Protein AF-A0A974BNK0-F1 (afdb_monomer_lite)

Structure (mmCIF, N/CA/C/O backbone):
data_AF-A0A974BNK0-F1
#
_entry.id   AF-A0A974BNK0-F1
#
loop_
_atom_site.group_PDB
_atom_site.id
_atom_site.type_symbol
_atom_site.label_atom_id
_atom_site.label_alt_id
_atom_site.label_comp_id
_atom_site.label_asym_id
_atom_site.label_entity_id
_atom_site.label_seq_id
_atom_site.pdbx_PDB_ins_code
_atom_site.Cartn_x
_atom_site.Cartn_y
_atom_site.Cartn_z
_atom_site.occupancy
_atom_site.B_iso_or_equiv
_atom_site.auth_seq_id
_atom_site.auth_comp_id
_atom_site.auth_asym_id
_atom_site.auth_atom_id
_atom_site.pdbx_PDB_model_num
ATOM 1 N N . MET A 1 1 ? -58.424 33.165 1.034 1.00 58.06 1 MET A N 1
ATOM 2 C CA . MET A 1 1 ? -57.437 33.280 2.135 1.00 58.06 1 MET A CA 1
ATOM 3 C C . MET A 1 1 ? -56.619 32.004 2.414 1.00 58.06 1 MET A C 1
ATOM 5 O O . MET A 1 1 ? -55.903 31.984 3.399 1.00 58.06 1 MET A O 1
ATOM 9 N N . PHE A 1 2 ? -56.614 30.974 1.550 1.00 52.69 2 PHE A N 1
ATOM 10 C CA . PHE A 1 2 ? -55.869 29.718 1.807 1.00 52.69 2 PHE A CA 1
ATOM 11 C C . PHE A 1 2 ? -54.616 29.499 0.938 1.00 52.69 2 PHE A C 1
ATOM 13 O O . PHE A 1 2 ? -53.894 28.529 1.135 1.00 52.69 2 PHE A O 1
ATOM 20 N N . ARG A 1 3 ? -54.317 30.399 -0.011 1.00 53.34 3 ARG A N 1
ATOM 21 C CA . ARG A 1 3 ? -53.183 30.227 -0.939 1.00 53.34 3 ARG A CA 1
ATOM 22 C C . ARG A 1 3 ? -51.827 30.702 -0.400 1.00 53.34 3 ARG A C 1
ATOM 24 O O . ARG A 1 3 ? -50.811 30.202 -0.863 1.00 53.34 3 ARG A O 1
ATOM 31 N N . CYS A 1 4 ? -51.791 31.587 0.599 1.00 50.44 4 CYS A N 1
ATOM 32 C CA . CYS A 1 4 ? -50.520 32.051 1.176 1.00 50.44 4 CYS A CA 1
ATOM 33 C C . CYS A 1 4 ? -49.926 31.071 2.201 1.00 50.44 4 CYS A C 1
ATOM 35 O O . CYS A 1 4 ? -48.709 30.998 2.333 1.00 50.44 4 CYS A O 1
ATOM 37 N N . PHE A 1 5 ? -50.759 30.277 2.883 1.00 51.97 5 PHE A N 1
ATOM 38 C CA . PHE A 1 5 ? -50.279 29.325 3.893 1.00 51.97 5 PHE A CA 1
ATOM 39 C C . PHE A 1 5 ? -49.497 28.150 3.289 1.00 51.97 5 PHE A C 1
ATOM 41 O O . PHE A 1 5 ? -48.557 27.667 3.911 1.00 51.97 5 PHE A O 1
ATOM 48 N N . PHE A 1 6 ? -49.812 27.736 2.057 1.00 53.75 6 PHE A N 1
ATOM 49 C CA . PHE A 1 6 ? -49.082 26.654 1.385 1.00 53.75 6 PHE A CA 1
ATOM 50 C C . PHE A 1 6 ? -47.678 27.065 0.914 1.00 53.75 6 PHE A C 1
ATOM 52 O O . PHE A 1 6 ? -46.777 26.233 0.879 1.00 53.75 6 PHE A O 1
ATOM 59 N N . LEU A 1 7 ? -47.465 28.346 0.596 1.00 50.03 7 LEU A N 1
ATOM 60 C CA . LEU A 1 7 ? -46.163 28.856 0.144 1.00 50.03 7 LEU A CA 1
ATOM 61 C C . LEU A 1 7 ? -45.148 28.997 1.289 1.00 50.03 7 LEU A C 1
ATOM 63 O O . LEU A 1 7 ? -43.952 28.840 1.061 1.00 50.03 7 LEU A O 1
ATOM 67 N N . LEU A 1 8 ? -45.610 29.214 2.524 1.00 50.09 8 LEU A N 1
ATOM 68 C CA . LEU A 1 8 ? -44.746 29.248 3.712 1.00 50.09 8 LEU A CA 1
ATOM 69 C C . LEU A 1 8 ? -44.308 27.850 4.182 1.00 50.09 8 LEU A C 1
ATOM 71 O O . LEU A 1 8 ? -43.274 27.726 4.832 1.00 50.09 8 LEU A O 1
ATOM 75 N N . ALA A 1 9 ? -45.041 26.792 3.820 1.00 52.50 9 ALA A N 1
ATOM 76 C CA . ALA A 1 9 ? -44.697 25.416 4.185 1.00 52.50 9 ALA A CA 1
ATOM 77 C C . ALA A 1 9 ? -43.529 24.835 3.360 1.00 52.50 9 ALA A C 1
A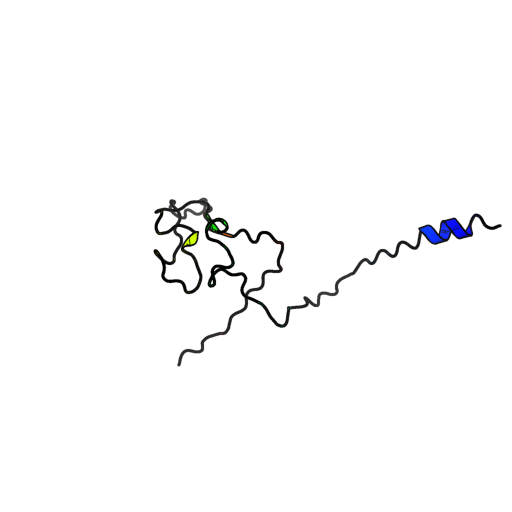TOM 79 O O . ALA A 1 9 ? -42.854 23.917 3.818 1.00 52.50 9 ALA A O 1
ATOM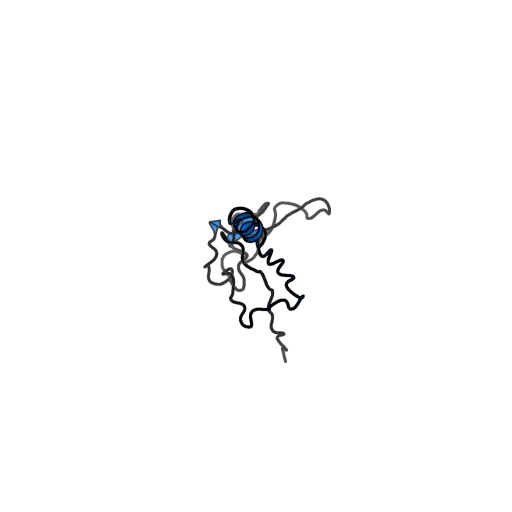 80 N N . LEU A 1 10 ? -43.253 25.380 2.169 1.00 53.97 10 LEU A N 1
ATOM 81 C CA . LEU A 1 10 ? -42.188 24.898 1.275 1.00 53.97 10 LEU A CA 1
ATOM 82 C C . LEU A 1 10 ? -40.804 25.492 1.580 1.00 53.97 10 LEU A C 1
ATOM 84 O O . LEU A 1 10 ? -39.801 24.987 1.086 1.00 53.97 10 LEU A O 1
ATOM 88 N N . LEU A 1 11 ? -40.733 26.543 2.403 1.00 48.97 11 LEU A N 1
ATOM 89 C CA . LEU A 1 11 ? -39.472 27.174 2.817 1.00 48.97 11 LEU A CA 1
ATOM 90 C C . LEU A 1 11 ? -38.931 26.621 4.143 1.00 48.97 11 LEU A C 1
ATOM 92 O O . LEU A 1 11 ? -37.820 26.962 4.537 1.00 48.97 11 LEU A O 1
ATOM 96 N N . SER A 1 12 ? -39.653 25.703 4.797 1.00 51.38 12 SER A N 1
ATOM 97 C CA . SER A 1 12 ? -39.130 24.910 5.919 1.00 51.38 12 SER A CA 1
ATOM 98 C C . SER A 1 12 ? -38.330 23.701 5.416 1.00 51.38 12 SER A C 1
ATOM 100 O O . SER A 1 12 ? -38.446 22.578 5.903 1.00 51.38 12 SER A O 1
ATOM 102 N N . GLY A 1 13 ? -37.490 23.926 4.406 1.00 52.94 13 GLY A N 1
ATOM 103 C CA . GLY A 1 13 ? -36.356 23.055 4.162 1.00 52.94 13 GLY A CA 1
ATOM 104 C C . GLY A 1 13 ? -35.417 23.250 5.338 1.00 52.94 13 GLY A C 1
ATOM 105 O O . GLY A 1 13 ? -34.647 24.206 5.364 1.00 52.94 13 GLY A O 1
ATOM 106 N N . CYS A 1 14 ? -35.531 22.387 6.346 1.00 48.41 14 CYS A N 1
ATOM 107 C CA . CYS A 1 14 ? -34.543 22.263 7.400 1.00 48.41 14 CYS A CA 1
ATOM 108 C C . CYS A 1 14 ? -33.225 21.895 6.717 1.00 48.41 14 CYS A C 1
ATOM 110 O O . CYS A 1 14 ? -32.913 20.721 6.518 1.00 48.41 14 CYS A O 1
ATOM 112 N N . ALA A 1 15 ? -32.460 22.909 6.316 1.00 55.91 15 ALA A N 1
ATOM 113 C CA . ALA A 1 15 ? -31.038 22.770 6.138 1.00 55.91 15 ALA A CA 1
ATOM 114 C C . ALA A 1 15 ? -30.518 22.403 7.524 1.00 55.91 15 ALA A C 1
ATOM 116 O O . ALA A 1 15 ? -30.172 23.259 8.337 1.00 55.91 15 ALA A O 1
ATOM 117 N N . LYS A 1 16 ? -30.508 21.101 7.812 1.00 48.47 16 LYS A N 1
ATOM 118 C CA . LYS A 1 16 ? -29.605 20.523 8.790 1.00 48.47 16 LYS A CA 1
ATOM 119 C C . LYS A 1 16 ? -28.214 20.753 8.217 1.00 48.47 16 LYS A C 1
ATOM 121 O O . LYS A 1 16 ? -27.602 19.851 7.658 1.00 48.47 16 LYS A O 1
ATOM 126 N N . CYS A 1 17 ? -27.734 21.989 8.311 1.00 43.59 17 CYS A N 1
ATOM 127 C CA . CYS A 1 17 ? -26.315 22.234 8.385 1.00 43.59 17 CYS A CA 1
ATOM 128 C C . CYS A 1 17 ? -25.914 21.582 9.703 1.00 43.59 17 CYS A C 1
ATOM 130 O O . CYS A 1 17 ? -26.007 22.182 10.773 1.00 43.59 17 CYS A O 1
ATOM 132 N N . ALA A 1 18 ? -25.628 20.283 9.639 1.00 53.69 18 ALA A N 1
ATOM 133 C CA . ALA A 1 18 ? -24.948 19.604 10.710 1.00 53.69 18 ALA A CA 1
ATOM 134 C C . ALA A 1 18 ? -23.552 20.219 10.727 1.00 53.69 18 ALA A C 1
ATOM 136 O O . ALA A 1 18 ? -22.643 19.772 10.034 1.00 53.69 18 ALA A O 1
ATOM 137 N N . VAL A 1 19 ? -23.407 21.300 11.489 1.00 47.31 19 VAL A N 1
ATOM 138 C CA . VAL A 1 19 ? -22.131 21.616 12.107 1.00 47.31 19 VAL A CA 1
ATOM 139 C C . VAL A 1 19 ? -21.860 20.400 12.974 1.00 47.31 19 VAL A C 1
ATOM 141 O O . VAL A 1 19 ? -22.467 20.272 14.031 1.00 47.31 19 VAL A O 1
ATOM 144 N N . ILE A 1 20 ? -21.069 19.448 12.477 1.00 55.00 20 ILE A N 1
ATOM 145 C CA . ILE A 1 20 ? -20.528 18.393 13.325 1.00 55.00 20 ILE A CA 1
ATOM 146 C C . ILE A 1 20 ? -19.537 19.134 14.222 1.00 55.00 20 ILE A C 1
ATOM 148 O O . ILE A 1 20 ? -18.512 19.598 13.713 1.00 55.00 20 ILE A O 1
ATOM 152 N N . PRO A 1 21 ? -19.852 19.368 15.512 1.00 47.59 21 PRO A N 1
ATOM 153 C CA . PRO A 1 21 ? -18.863 19.905 16.432 1.00 47.59 21 PRO A CA 1
ATOM 154 C C . PRO A 1 21 ? -17.687 18.931 16.399 1.00 47.59 21 PRO A C 1
ATOM 156 O O . PRO A 1 21 ? -17.913 17.733 16.258 1.00 47.59 21 PRO A O 1
ATOM 159 N N . GLY A 1 22 ? -16.455 19.434 16.472 1.00 51.06 22 GLY A N 1
ATOM 160 C CA . GLY A 1 22 ? -15.209 18.671 16.314 1.00 51.06 22 GLY A CA 1
ATOM 161 C C . GLY A 1 22 ? -14.937 17.592 17.372 1.00 51.06 22 GLY A C 1
ATOM 162 O O . GLY A 1 22 ? -13.795 17.400 17.768 1.00 51.06 22 GLY A O 1
ATOM 163 N N . GLU A 1 23 ? -15.956 16.886 17.839 1.00 51.06 23 GLU A N 1
ATOM 164 C CA . GLU A 1 23 ? -15.838 15.594 18.481 1.00 51.06 23 GLU A CA 1
ATOM 165 C C . GLU A 1 23 ? -15.750 14.562 17.357 1.00 51.06 23 GLU A C 1
ATOM 167 O O . GLU A 1 23 ? -16.741 14.036 16.849 1.00 51.06 23 GLU A O 1
ATOM 172 N N . LEU A 1 24 ? -14.524 14.347 16.884 1.00 59.38 24 LEU A N 1
ATOM 173 C CA . LEU A 1 24 ? -14.216 13.229 16.011 1.00 59.38 24 LEU A CA 1
ATOM 174 C C . LEU A 1 24 ? -14.643 11.972 16.786 1.00 59.38 24 LEU A C 1
ATOM 176 O O . LEU A 1 24 ? -13.962 11.585 17.735 1.00 59.38 24 LEU A O 1
ATOM 180 N N . TYR A 1 25 ? -15.801 11.389 16.452 1.00 60.91 25 TYR A N 1
ATOM 181 C CA . TYR A 1 25 ? -16.245 10.119 17.021 1.00 60.91 25 TYR A CA 1
ATOM 182 C C . TYR A 1 25 ? -15.238 9.062 16.580 1.00 60.91 25 TYR A C 1
ATOM 184 O O . TYR A 1 25 ? -15.350 8.458 15.514 1.00 60.91 25 TYR A O 1
ATOM 192 N N . MET A 1 26 ? -14.186 8.918 17.376 1.00 62.25 26 MET A N 1
ATOM 193 C CA . MET A 1 26 ? -13.199 7.875 17.218 1.00 62.25 26 MET A CA 1
ATOM 194 C C . MET A 1 26 ? -13.918 6.579 17.573 1.00 62.25 26 MET A C 1
ATOM 196 O O . MET A 1 26 ? -14.382 6.444 18.711 1.00 62.25 26 MET A O 1
ATOM 200 N N . PRO A 1 27 ? -14.077 5.643 16.623 1.00 62.84 27 PRO A N 1
ATOM 201 C CA . PRO A 1 27 ? -14.716 4.383 16.936 1.00 62.84 27 PRO A CA 1
ATOM 202 C C . PRO A 1 27 ? -13.931 3.738 18.078 1.00 62.84 27 PRO A C 1
ATOM 204 O O . PRO A 1 27 ? -12.724 3.524 17.974 1.00 62.84 27 PRO A O 1
ATOM 207 N N . SER A 1 28 ? -14.621 3.406 19.170 1.00 67.94 28 SER A N 1
ATOM 208 C CA . SER A 1 28 ? -14.032 2.719 20.331 1.00 67.94 28 SER A CA 1
ATOM 209 C C . SER A 1 28 ? -13.442 1.348 19.974 1.00 67.94 28 SER A C 1
ATOM 211 O O . SER A 1 28 ? -12.764 0.720 20.786 1.00 67.94 28 SER A O 1
ATOM 213 N N . ARG A 1 29 ? -13.690 0.886 18.742 1.00 68.56 29 ARG A N 1
ATOM 214 C CA . ARG A 1 29 ? -13.141 -0.321 18.143 1.00 68.56 29 ARG A CA 1
ATOM 215 C C . ARG A 1 29 ? -12.736 -0.051 16.693 1.00 68.56 29 ARG A C 1
ATOM 217 O O . ARG A 1 29 ? -13.579 -0.045 15.799 1.00 68.56 29 ARG A O 1
ATOM 224 N N . ALA A 1 30 ? -11.442 0.135 16.458 1.00 78.50 30 ALA A N 1
ATOM 225 C CA . ALA A 1 30 ? -10.876 -0.011 15.122 1.00 78.50 30 ALA A CA 1
ATOM 226 C C . ALA A 1 30 ? -10.790 -1.508 14.780 1.00 78.50 30 ALA A C 1
ATOM 228 O O . ALA A 1 30 ? -10.409 -2.318 15.625 1.00 78.50 30 ALA A O 1
ATOM 229 N N . SER A 1 31 ? -11.163 -1.872 13.554 1.00 86.75 31 SER A N 1
ATOM 230 C CA . SER A 1 31 ? -10.971 -3.226 13.018 1.00 86.75 31 SER A CA 1
ATOM 231 C C . SER A 1 31 ? -9.881 -3.190 11.954 1.00 86.75 31 SER A C 1
ATOM 233 O O . SER A 1 31 ? -9.717 -2.176 11.274 1.00 86.75 31 SER A O 1
ATOM 235 N N . ALA A 1 32 ? -9.121 -4.277 11.819 1.00 91.12 32 ALA A N 1
ATOM 236 C CA . ALA A 1 32 ? -8.108 -4.377 10.777 1.00 91.12 32 ALA A CA 1
ATOM 237 C C . ALA A 1 32 ? -8.762 -4.300 9.387 1.00 91.12 32 ALA A C 1
ATOM 239 O O . ALA A 1 32 ? -9.815 -4.892 9.166 1.00 91.12 32 ALA A O 1
ATOM 240 N N . LEU A 1 33 ? -8.127 -3.583 8.454 1.00 93.25 33 LEU A N 1
ATOM 241 C CA . LEU A 1 33 ? -8.641 -3.429 7.086 1.00 93.25 33 LEU A CA 1
ATOM 242 C C . LEU A 1 33 ? -8.378 -4.648 6.193 1.00 93.25 33 LEU A C 1
ATOM 244 O O . LEU A 1 33 ? -9.023 -4.774 5.162 1.00 93.25 33 LEU A O 1
ATOM 248 N N . GLY A 1 34 ? -7.453 -5.533 6.581 1.00 94.06 34 GLY A N 1
ATOM 249 C CA . GLY A 1 34 ? -7.283 -6.829 5.916 1.00 94.06 34 GLY A CA 1
ATOM 250 C C . GLY A 1 34 ? -5.947 -7.091 5.219 1.00 94.06 34 GLY A C 1
ATOM 251 O O . GLY A 1 34 ? -5.839 -8.026 4.427 1.00 94.06 34 GLY A O 1
ATOM 252 N N . MET A 1 35 ? -4.909 -6.288 5.489 1.00 93.31 35 MET A N 1
ATOM 253 C CA . MET A 1 35 ? -3.569 -6.535 4.931 1.00 93.31 35 MET A CA 1
ATOM 254 C C . MET A 1 35 ? -2.972 -7.865 5.413 1.00 93.31 35 MET A C 1
ATOM 256 O O . MET A 1 35 ? -2.370 -8.578 4.614 1.00 93.31 35 MET A O 1
ATOM 260 N N . HIS A 1 36 ? -3.154 -8.197 6.696 1.00 92.12 36 HIS A N 1
ATOM 261 C CA . HIS A 1 36 ? -2.611 -9.408 7.324 1.00 92.12 36 HIS A CA 1
ATOM 262 C C . HIS A 1 36 ? -3.430 -10.668 7.002 1.00 92.12 36 HIS A C 1
ATOM 264 O O . HIS A 1 36 ? -2.878 -11.674 6.572 1.00 92.12 36 HIS A O 1
ATOM 270 N N . ASP A 1 37 ? -4.753 -10.608 7.169 1.00 92.12 37 ASP A N 1
ATOM 271 C CA . ASP A 1 37 ? -5.648 -11.771 7.049 1.00 92.12 37 ASP A CA 1
ATOM 272 C C . ASP A 1 37 ? -6.087 -12.089 5.608 1.00 92.12 37 ASP A C 1
ATOM 274 O O . ASP A 1 37 ? -6.864 -13.018 5.393 1.00 92.12 37 ASP A O 1
ATOM 278 N N . ARG A 1 38 ? -5.574 -11.337 4.622 1.00 93.19 38 ARG A N 1
ATOM 279 C CA . ARG A 1 38 ? -5.887 -11.467 3.188 1.00 93.19 38 ARG A CA 1
ATOM 280 C C . ARG A 1 38 ? -7.338 -11.143 2.813 1.00 93.19 38 ARG A C 1
ATOM 282 O O . ARG A 1 38 ? -7.755 -11.474 1.705 1.00 93.19 38 ARG A O 1
ATOM 289 N N . THR A 1 39 ? -8.081 -10.436 3.669 1.00 95.00 39 THR A N 1
ATOM 290 C CA . THR A 1 39 ? -9.381 -9.853 3.287 1.00 95.00 39 THR A CA 1
ATOM 291 C C . THR A 1 39 ? -9.215 -8.858 2.133 1.00 95.00 39 THR A C 1
ATOM 293 O O . THR A 1 39 ? -10.016 -8.856 1.203 1.00 95.00 39 THR A O 1
ATOM 296 N N . ILE A 1 40 ? -8.138 -8.062 2.145 1.00 95.69 40 ILE A N 1
ATOM 297 C CA . ILE A 1 40 ? -7.684 -7.314 0.962 1.00 95.69 40 ILE A CA 1
ATOM 298 C C . ILE A 1 40 ? -6.968 -8.307 0.052 1.00 95.69 40 ILE A C 1
ATOM 300 O O . ILE A 1 40 ? -6.000 -8.936 0.493 1.00 95.69 40 ILE A O 1
ATOM 304 N N . ARG A 1 41 ? -7.415 -8.459 -1.196 1.00 96.06 41 ARG A N 1
ATOM 305 C CA . ARG A 1 41 ? -6.907 -9.485 -2.123 1.00 96.06 41 ARG A CA 1
ATOM 306 C C . ARG A 1 41 ? -5.631 -9.014 -2.817 1.00 96.06 41 ARG A C 1
ATOM 308 O O . ARG A 1 41 ? -5.337 -7.827 -2.846 1.00 96.06 41 ARG A O 1
ATOM 315 N N . ASP A 1 42 ? -4.862 -9.946 -3.375 1.00 95.25 42 ASP A N 1
ATOM 316 C CA . ASP A 1 42 ? -3.578 -9.622 -4.021 1.00 95.25 42 ASP A CA 1
ATOM 317 C C . ASP A 1 42 ? -3.751 -8.684 -5.228 1.00 95.25 42 ASP A C 1
ATOM 319 O O . ASP A 1 42 ? -2.926 -7.805 -5.443 1.00 95.25 42 ASP A O 1
ATOM 323 N N . GLU A 1 43 ? -4.846 -8.829 -5.978 1.00 96.62 43 GLU A N 1
ATOM 324 C CA . GLU A 1 43 ? -5.200 -7.949 -7.104 1.00 96.62 43 GLU A CA 1
ATOM 325 C C . GLU A 1 43 ? -5.519 -6.509 -6.684 1.00 96.62 43 GLU A C 1
ATOM 327 O O . GLU A 1 43 ? -5.373 -5.589 -7.485 1.00 96.62 43 GLU A O 1
ATOM 332 N N . ASP A 1 44 ? -5.904 -6.319 -5.421 1.00 97.69 44 ASP A N 1
ATOM 333 C CA . ASP A 1 44 ? -6.230 -5.018 -4.847 1.00 97.69 44 ASP A CA 1
ATOM 334 C C . ASP A 1 44 ? -4.970 -4.309 -4.307 1.00 97.69 44 ASP A C 1
ATOM 336 O O . ASP A 1 44 ? -5.047 -3.163 -3.871 1.00 97.69 44 ASP A O 1
ATOM 340 N N . ILE A 1 45 ? -3.802 -4.968 -4.331 1.00 96.19 45 ILE A N 1
ATOM 341 C CA . ILE A 1 45 ? -2.522 -4.403 -3.892 1.00 96.19 45 ILE A CA 1
ATOM 342 C C . ILE A 1 45 ? -1.611 -4.231 -5.106 1.00 96.19 45 ILE A C 1
ATOM 344 O O . ILE A 1 45 ? -0.989 -5.171 -5.600 1.00 96.19 45 ILE A O 1
ATOM 348 N N . THR A 1 46 ? -1.498 -2.995 -5.573 1.00 95.94 46 THR A N 1
ATOM 349 C CA . THR A 1 46 ? -0.677 -2.621 -6.725 1.00 95.94 46 THR A CA 1
ATOM 350 C C . THR A 1 46 ? 0.475 -1.720 -6.301 1.00 95.94 46 THR A C 1
ATOM 352 O O . THR A 1 46 ? 0.631 -1.369 -5.136 1.00 95.94 46 THR A O 1
ATOM 355 N N . GLY A 1 47 ? 1.322 -1.327 -7.242 1.00 93.75 47 GLY A N 1
ATOM 356 C CA . GLY A 1 47 ? 2.385 -0.367 -6.986 1.00 93.75 47 GLY A CA 1
ATOM 357 C C . GLY A 1 47 ? 2.798 0.314 -8.273 1.00 93.75 47 GLY A C 1
ATOM 358 O O . GLY A 1 47 ? 2.585 -0.222 -9.360 1.00 93.75 47 GLY A O 1
ATOM 359 N N . SER A 1 48 ? 3.386 1.497 -8.146 1.00 93.88 48 SER A N 1
ATOM 360 C CA . SER A 1 48 ? 3.900 2.277 -9.273 1.00 93.88 48 SER A CA 1
ATOM 361 C C . SER A 1 48 ? 4.928 1.499 -10.102 1.00 93.88 48 SER A C 1
ATOM 363 O O . SER A 1 48 ? 4.976 1.629 -11.323 1.00 93.88 48 SER A O 1
ATOM 365 N N . SER A 1 49 ? 5.748 0.674 -9.445 1.00 92.25 49 SER A N 1
ATOM 366 C CA . SER A 1 49 ? 6.711 -0.232 -10.071 1.00 92.25 49 SER A CA 1
ATOM 367 C C . SER A 1 49 ? 7.075 -1.385 -9.125 1.00 92.25 49 SER A C 1
ATOM 369 O O . SER A 1 49 ? 6.678 -1.393 -7.960 1.00 92.25 49 SER A O 1
ATOM 371 N N . GLN A 1 50 ? 7.829 -2.372 -9.612 1.00 92.31 50 GLN A N 1
ATOM 372 C CA . GLN A 1 50 ? 8.417 -3.430 -8.783 1.00 92.31 50 GLN A CA 1
ATOM 373 C C . GLN A 1 50 ? 9.705 -3.964 -9.419 1.00 92.31 50 GLN A C 1
ATOM 375 O O . GLN A 1 50 ? 9.717 -4.246 -10.619 1.00 92.31 50 GLN A O 1
ATOM 380 N N . TRP A 1 51 ? 10.775 -4.130 -8.640 1.00 88.38 51 TRP A N 1
ATOM 381 C CA . TRP A 1 51 ? 12.064 -4.591 -9.174 1.00 88.38 51 TRP A CA 1
ATOM 382 C C . TRP A 1 51 ? 11.993 -6.042 -9.669 1.00 88.38 51 TRP A C 1
ATOM 384 O O . TRP A 1 51 ? 12.370 -6.342 -10.800 1.00 88.38 51 TRP A O 1
ATOM 394 N N . TYR A 1 52 ? 11.485 -6.956 -8.838 1.00 87.44 52 TYR A N 1
ATOM 395 C CA . TYR A 1 52 ? 11.284 -8.363 -9.196 1.00 87.44 52 TYR A CA 1
ATOM 396 C C . TYR A 1 52 ? 9.853 -8.803 -8.910 1.00 87.44 52 TYR A C 1
ATOM 398 O O . TYR A 1 52 ? 9.198 -8.301 -7.999 1.00 87.44 52 TYR A O 1
ATOM 406 N N . LYS A 1 53 ? 9.381 -9.816 -9.647 1.00 86.12 53 LYS A N 1
ATOM 407 C CA . LYS A 1 53 ? 8.055 -10.409 -9.410 1.00 86.12 53 LYS A CA 1
ATOM 408 C C . LYS A 1 53 ? 7.903 -10.967 -7.992 1.00 86.12 53 LYS A C 1
ATOM 410 O O . LYS A 1 53 ? 6.805 -10.919 -7.463 1.00 86.12 53 LYS A O 1
ATOM 415 N N . SER A 1 54 ? 8.983 -11.463 -7.386 1.00 86.75 54 SER A N 1
ATOM 416 C CA . SER A 1 54 ? 8.998 -12.030 -6.027 1.00 86.75 54 SER A CA 1
ATOM 417 C C . SER A 1 54 ? 8.943 -10.989 -4.904 1.00 86.75 54 SER A C 1
ATOM 419 O O . SER A 1 54 ? 8.816 -11.373 -3.747 1.00 86.75 54 SER A O 1
ATOM 421 N N . ILE A 1 55 ? 9.070 -9.701 -5.240 1.00 88.25 55 ILE A N 1
ATOM 422 C CA . ILE A 1 55 ? 9.014 -8.561 -4.308 1.00 88.25 55 ILE A CA 1
ATOM 423 C C . ILE A 1 55 ? 7.928 -7.560 -4.732 1.00 88.25 55 ILE A C 1
ATOM 425 O O . ILE A 1 55 ? 8.023 -6.352 -4.507 1.00 88.25 55 ILE A O 1
ATOM 429 N N . GLY A 1 56 ? 6.916 -8.069 -5.435 1.00 91.19 56 GLY A N 1
ATOM 430 C CA . GLY A 1 56 ? 5.768 -7.284 -5.853 1.00 91.19 56 GLY A CA 1
ATOM 431 C C . GLY A 1 56 ? 4.942 -6.766 -4.665 1.00 91.19 56 GLY A C 1
ATOM 432 O O . GLY A 1 56 ? 5.037 -7.304 -3.557 1.00 91.19 56 GLY A O 1
ATOM 433 N N . PRO A 1 57 ? 4.113 -5.733 -4.885 1.00 93.38 57 PRO A N 1
ATOM 434 C CA . PRO A 1 57 ? 3.288 -5.104 -3.855 1.00 93.38 57 PRO A CA 1
ATOM 435 C C . PRO A 1 57 ? 2.437 -6.089 -3.045 1.00 93.38 57 PRO A C 1
ATOM 437 O O . PRO A 1 57 ? 2.305 -5.928 -1.834 1.00 93.38 57 PRO A O 1
ATOM 440 N N . GLN A 1 58 ? 1.934 -7.155 -3.669 1.00 92.75 58 GLN A N 1
ATOM 441 C CA . GLN A 1 58 ? 1.108 -8.179 -3.026 1.00 92.75 58 GLN A CA 1
ATOM 442 C C . GLN A 1 58 ? 1.805 -8.919 -1.871 1.00 92.75 58 GLN A C 1
ATOM 444 O O . GLN A 1 58 ? 1.135 -9.469 -0.998 1.00 92.75 58 GLN A O 1
ATOM 449 N N . TYR A 1 59 ? 3.142 -8.908 -1.833 1.00 91.75 59 TYR A N 1
ATOM 450 C CA . TYR A 1 59 ? 3.925 -9.510 -0.752 1.00 91.75 59 TYR A CA 1
ATOM 451 C C . TYR A 1 59 ? 4.169 -8.553 0.426 1.00 91.75 59 TYR A C 1
ATOM 453 O O . TYR A 1 59 ? 4.682 -8.980 1.453 1.00 91.75 59 TYR A O 1
ATOM 461 N N . SER A 1 60 ? 3.776 -7.275 0.336 1.00 90.94 60 SER A N 1
ATOM 462 C CA . SER A 1 60 ? 3.968 -6.266 1.397 1.00 90.94 60 SER A CA 1
ATOM 463 C C . SER A 1 60 ? 2.927 -6.336 2.530 1.00 90.94 60 SER A C 1
ATOM 465 O O . SER A 1 60 ? 2.462 -5.325 3.060 1.00 90.94 60 SER A O 1
ATOM 467 N N . ARG A 1 61 ? 2.528 -7.551 2.913 1.00 92.19 61 ARG A N 1
ATOM 468 C CA . ARG A 1 61 ? 1.504 -7.786 3.937 1.00 92.19 61 ARG A CA 1
ATOM 469 C C . ARG A 1 61 ? 2.100 -7.730 5.341 1.00 92.19 61 ARG A C 1
ATOM 471 O O . ARG A 1 61 ? 3.181 -8.248 5.602 1.00 92.19 61 ARG A O 1
ATOM 478 N N . LEU A 1 62 ? 1.364 -7.116 6.268 1.00 89.62 62 LEU A N 1
ATOM 479 C CA . LEU A 1 62 ? 1.774 -7.037 7.671 1.00 89.62 62 LEU A CA 1
ATOM 480 C C . LEU A 1 62 ? 1.885 -8.445 8.271 1.00 89.62 62 LEU A C 1
ATOM 482 O O . LEU A 1 62 ? 0.953 -9.234 8.142 1.00 89.62 62 LEU A O 1
ATOM 486 N N . GLN A 1 63 ? 2.993 -8.720 8.970 1.00 86.00 63 GLN A N 1
ATOM 487 C CA . GLN A 1 63 ? 3.247 -9.981 9.690 1.00 86.00 63 GLN A CA 1
ATOM 488 C C . GLN A 1 63 ? 3.102 -11.243 8.822 1.00 86.00 63 GLN A C 1
ATOM 490 O O . GLN A 1 63 ? 2.675 -12.287 9.310 1.00 86.00 63 GLN A O 1
ATOM 495 N N . HIS A 1 64 ? 3.427 -11.143 7.535 1.00 83.38 64 HIS A N 1
ATOM 496 C CA . HIS A 1 64 ? 3.376 -12.267 6.609 1.00 83.38 64 HIS A CA 1
ATOM 497 C C . HIS A 1 64 ? 4.776 -12.543 6.069 1.00 83.38 64 HIS A C 1
ATOM 499 O O . HIS A 1 64 ? 5.455 -11.600 5.685 1.00 83.38 64 HIS A O 1
ATOM 505 N N . GLU A 1 65 ? 5.194 -13.811 6.041 1.00 80.00 65 GLU A N 1
ATOM 506 C CA . GLU A 1 65 ? 6.557 -14.221 5.646 1.00 80.00 65 GLU A CA 1
ATOM 507 C C . GLU A 1 65 ? 6.647 -14.773 4.209 1.00 80.00 65 GLU A C 1
ATOM 509 O O . GLU A 1 65 ? 7.657 -15.340 3.796 1.00 80.00 65 GLU A O 1
ATOM 514 N N . GLU A 1 66 ? 5.578 -14.657 3.422 1.00 76.19 66 GLU A N 1
ATOM 515 C CA . GLU A 1 66 ? 5.546 -15.191 2.060 1.00 76.19 66 GLU A CA 1
ATOM 516 C C . GLU A 1 66 ? 6.244 -14.267 1.057 1.00 76.19 66 GLU A C 1
ATOM 518 O O . GLU A 1 66 ? 6.081 -13.044 1.072 1.00 76.19 66 GLU A O 1
ATOM 523 N N . GLY A 1 67 ? 7.011 -14.861 0.141 1.00 72.00 67 GLY A N 1
ATOM 524 C CA . GLY A 1 67 ? 7.868 -14.095 -0.759 1.00 72.00 67 GLY A CA 1
ATOM 525 C C . GLY A 1 6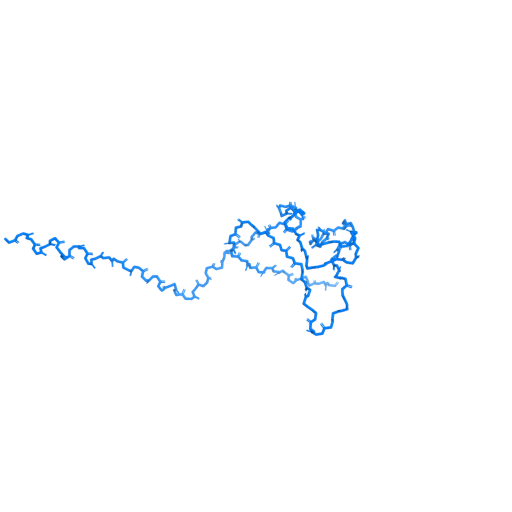7 ? 8.970 -13.379 0.022 1.00 72.00 67 GLY A C 1
ATOM 526 O O . GLY A 1 67 ? 9.571 -13.950 0.927 1.00 72.00 67 GLY A O 1
ATOM 527 N N . SER A 1 68 ? 9.262 -12.129 -0.332 1.00 75.06 68 SER A N 1
ATOM 528 C CA . SER A 1 68 ? 10.240 -11.310 0.397 1.00 75.06 68 SER A CA 1
ATOM 529 C C . SER A 1 68 ? 9.651 -10.553 1.586 1.00 75.06 68 SER A C 1
ATOM 531 O O . SER A 1 68 ? 10.400 -9.870 2.278 1.00 75.06 68 SER A O 1
ATOM 533 N N . SER A 1 69 ? 8.330 -10.623 1.808 1.00 82.38 69 SER A N 1
ATOM 534 C CA . SER A 1 69 ? 7.612 -9.812 2.814 1.00 82.38 69 SER A CA 1
ATOM 535 C C . SER A 1 69 ? 7.782 -8.293 2.643 1.00 82.38 69 SER A C 1
ATOM 537 O O . SER A 1 69 ? 7.488 -7.509 3.544 1.00 82.38 69 SER A O 1
ATOM 539 N N . VAL A 1 70 ? 8.302 -7.861 1.491 1.00 86.69 70 VAL A N 1
ATOM 540 C CA . VAL A 1 70 ? 8.622 -6.464 1.189 1.00 86.69 70 VAL A CA 1
ATOM 541 C C . VAL A 1 70 ? 8.241 -6.140 -0.243 1.00 86.69 70 VAL A C 1
ATOM 543 O O . VAL A 1 70 ? 8.373 -6.975 -1.137 1.00 86.69 70 VAL A O 1
ATOM 546 N N . TRP A 1 71 ? 7.837 -4.894 -0.460 1.00 91.44 71 TRP A N 1
ATOM 547 C CA . TRP A 1 71 ? 7.751 -4.301 -1.786 1.00 91.44 71 TRP A CA 1
ATOM 548 C C . TRP A 1 71 ? 8.998 -3.459 -2.056 1.00 91.44 71 TRP A C 1
ATOM 550 O O . TRP A 1 71 ? 9.480 -2.765 -1.159 1.00 91.44 71 TRP A O 1
ATOM 560 N N . CYS A 1 72 ? 9.523 -3.513 -3.281 1.00 91.25 72 CYS A N 1
ATOM 561 C CA . CYS A 1 72 ? 10.658 -2.685 -3.680 1.00 91.25 72 CYS A CA 1
ATOM 562 C C . CYS A 1 72 ? 10.500 -2.174 -5.130 1.00 91.25 72 CYS A C 1
ATOM 564 O O . CYS A 1 72 ? 10.272 -2.986 -6.037 1.00 91.25 72 CYS A O 1
ATOM 566 N N . PRO A 1 73 ? 10.593 -0.847 -5.357 1.00 91.69 73 PRO A N 1
ATOM 567 C CA . PRO A 1 73 ? 10.426 -0.230 -6.672 1.00 91.69 73 PRO A CA 1
ATOM 568 C C . PRO A 1 73 ? 11.635 -0.462 -7.597 1.00 91.69 73 PRO A C 1
ATOM 570 O O . PRO A 1 73 ? 12.710 -0.843 -7.150 1.00 91.69 73 PRO A O 1
ATOM 573 N N . VAL A 1 74 ? 11.463 -0.225 -8.903 1.00 88.12 74 VAL A N 1
ATOM 574 C CA . VAL A 1 74 ? 12.517 -0.401 -9.934 1.00 88.12 74 VAL A CA 1
ATOM 575 C C . VAL A 1 74 ? 13.578 0.713 -9.893 1.00 88.12 74 VAL A C 1
ATOM 577 O O . VAL A 1 74 ? 14.712 0.496 -10.316 1.00 88.12 74 VAL A O 1
ATOM 580 N N . GLY A 1 75 ? 13.213 1.912 -9.432 1.00 77.56 75 GLY A N 1
ATOM 581 C CA . GLY A 1 75 ? 14.046 3.115 -9.498 1.00 77.56 75 GLY A CA 1
ATOM 582 C C . GLY A 1 75 ? 14.944 3.343 -8.280 1.00 77.56 75 GLY A C 1
ATOM 583 O O . GLY A 1 75 ? 14.657 2.898 -7.167 1.00 77.56 75 GLY A O 1
ATOM 584 N N . LEU A 1 76 ? 16.031 4.092 -8.491 1.00 69.19 76 LEU A N 1
ATOM 585 C CA . LEU A 1 76 ? 16.711 4.795 -7.403 1.00 69.19 76 LEU A CA 1
ATOM 586 C C . LEU A 1 76 ? 15.747 5.869 -6.900 1.00 69.19 76 LEU A C 1
ATOM 588 O O . LEU A 1 76 ? 15.313 6.684 -7.706 1.00 69.19 76 LEU A O 1
ATOM 592 N N . LEU A 1 77 ? 15.463 5.888 -5.594 1.00 74.62 77 LEU A N 1
ATOM 593 C CA . LEU A 1 77 ? 14.632 6.899 -4.927 1.00 74.62 77 LEU A CA 1
ATOM 594 C C . LEU A 1 77 ? 15.325 8.277 -4.946 1.00 74.62 77 LEU A C 1
ATOM 596 O O . LEU A 1 77 ? 15.754 8.796 -3.915 1.00 74.62 77 LEU A O 1
ATOM 600 N N . GLN A 1 78 ? 15.511 8.834 -6.143 1.00 82.69 78 GLN A N 1
ATOM 601 C CA . GLN 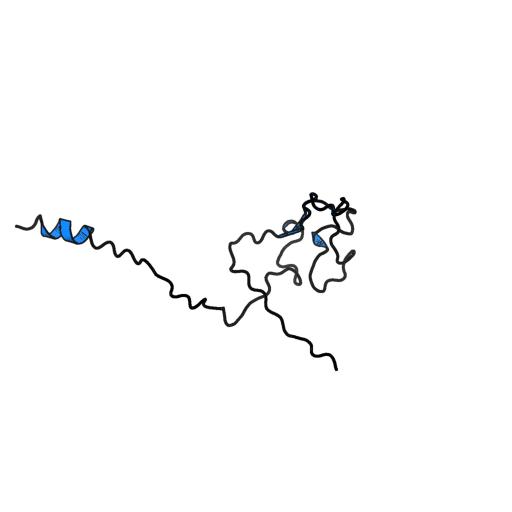A 1 78 ? 15.890 10.223 -6.342 1.00 82.69 78 GLN A CA 1
ATOM 602 C C . GLN A 1 78 ? 14.743 11.108 -5.841 1.00 82.69 78 GLN A C 1
ATOM 604 O O . GLN A 1 78 ? 13.595 10.664 -5.849 1.00 82.69 78 GLN A O 1
ATOM 609 N N . PRO A 1 79 ? 15.014 12.347 -5.401 1.00 78.38 79 PRO A N 1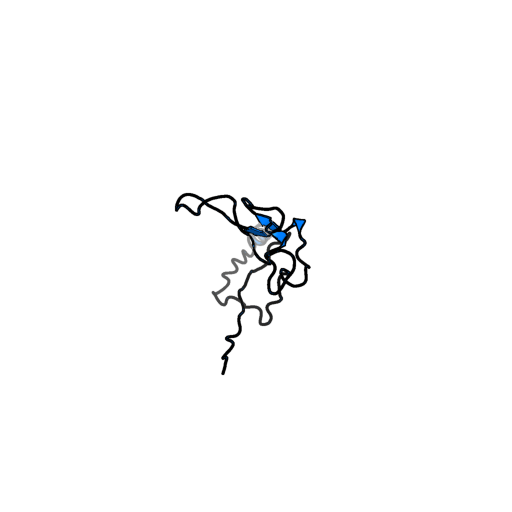
ATOM 610 C CA . PRO A 1 79 ? 13.977 13.218 -4.847 1.00 78.38 79 PRO A CA 1
ATOM 611 C C . PRO A 1 79 ? 12.779 13.437 -5.786 1.00 78.38 79 PRO A C 1
ATOM 613 O O . PRO A 1 79 ? 11.670 13.683 -5.321 1.00 78.38 79 PRO A O 1
ATOM 616 N N . GLU A 1 80 ? 12.998 13.335 -7.097 1.00 83.38 80 GLU A N 1
ATOM 617 C CA . GLU A 1 80 ? 11.977 13.495 -8.131 1.00 83.38 80 GLU A CA 1
ATOM 618 C C . GLU A 1 80 ? 11.230 12.190 -8.467 1.00 83.38 80 GLU A C 1
ATOM 620 O O . GLU A 1 80 ? 10.191 12.239 -9.129 1.00 83.38 80 GLU A O 1
ATOM 625 N N . ASP A 1 81 ? 11.735 11.028 -8.036 1.00 86.19 81 ASP A N 1
ATOM 626 C CA . ASP A 1 81 ? 11.140 9.721 -8.327 1.00 86.19 81 ASP A CA 1
ATOM 627 C C . ASP A 1 81 ? 10.065 9.371 -7.287 1.00 86.19 81 ASP A C 1
ATOM 629 O O . ASP A 1 81 ? 10.348 9.058 -6.127 1.00 86.19 81 ASP A O 1
ATOM 633 N N . VAL A 1 82 ? 8.800 9.429 -7.705 1.00 88.38 82 VAL A N 1
ATOM 634 C CA . VAL A 1 82 ? 7.649 9.127 -6.848 1.00 88.38 82 VAL A CA 1
ATOM 635 C C . VAL A 1 82 ? 7.256 7.666 -7.026 1.00 88.38 82 VAL A C 1
ATOM 637 O O . VAL A 1 82 ? 6.656 7.280 -8.029 1.00 88.38 82 VAL A O 1
ATOM 640 N N . GLN A 1 83 ? 7.557 6.855 -6.014 1.00 92.12 83 GLN A N 1
ATOM 641 C CA . GLN A 1 83 ? 7.219 5.436 -5.973 1.00 92.12 83 GLN A CA 1
ATOM 642 C C . GLN A 1 83 ? 6.275 5.150 -4.805 1.00 92.12 83 GLN A C 1
ATOM 644 O O . GLN A 1 83 ? 6.488 5.634 -3.694 1.00 92.12 83 GLN A O 1
ATOM 649 N N . PHE A 1 84 ? 5.238 4.349 -5.039 1.00 91.31 84 PHE A N 1
ATOM 650 C CA . PHE A 1 84 ? 4.249 4.020 -4.015 1.00 91.31 84 PHE A CA 1
ATOM 651 C C . PHE A 1 84 ? 3.639 2.628 -4.229 1.00 91.31 84 PHE A C 1
ATOM 653 O O . PHE A 1 84 ? 3.366 2.248 -5.372 1.00 91.31 84 PHE A O 1
ATOM 660 N N . PRO A 1 85 ? 3.362 1.874 -3.151 1.00 93.00 85 PRO A N 1
ATOM 661 C CA . PRO A 1 85 ? 2.358 0.829 -3.182 1.00 93.00 85 PRO A CA 1
ATOM 662 C C . PRO A 1 85 ? 0.969 1.475 -3.057 1.00 93.00 85 PRO A C 1
ATOM 664 O O . PRO A 1 85 ? 0.797 2.522 -2.432 1.00 93.00 85 PRO A O 1
ATOM 667 N N . GLN A 1 86 ? -0.035 0.847 -3.644 1.00 95.81 86 GLN A N 1
ATOM 668 C CA . GLN A 1 86 ? -1.422 1.279 -3.606 1.00 95.81 86 GLN A CA 1
ATOM 669 C C . GLN A 1 86 ? -2.296 0.107 -3.179 1.00 95.81 86 GLN A C 1
ATOM 671 O O . GLN A 1 86 ? -2.069 -1.029 -3.585 1.00 95.81 86 GLN A O 1
ATOM 676 N N . ILE A 1 87 ? -3.297 0.406 -2.360 1.00 96.75 87 ILE A N 1
ATOM 677 C CA . ILE A 1 87 ? -4.275 -0.558 -1.875 1.00 96.75 87 ILE A CA 1
ATOM 678 C C . ILE A 1 87 ? -5.654 -0.042 -2.273 1.00 96.75 87 ILE A C 1
ATOM 680 O O . ILE A 1 87 ? -6.038 1.057 -1.865 1.00 96.75 87 ILE A O 1
ATOM 684 N N . ASP A 1 88 ? -6.385 -0.821 -3.062 1.00 96.62 88 ASP A N 1
ATOM 685 C CA . ASP A 1 88 ? -7.787 -0.561 -3.362 1.00 96.62 88 ASP A CA 1
ATOM 686 C C . ASP A 1 88 ? -8.674 -1.166 -2.266 1.00 96.62 88 ASP A C 1
ATOM 688 O O . ASP A 1 88 ? -8.633 -2.363 -1.984 1.00 96.62 88 ASP A O 1
ATOM 692 N N . LEU A 1 89 ? -9.460 -0.316 -1.602 1.00 95.56 89 LEU A N 1
ATOM 693 C CA . LEU A 1 89 ? -10.355 -0.724 -0.516 1.00 95.56 89 LEU A CA 1
ATOM 694 C C . LEU A 1 89 ? -11.781 -1.008 -1.005 1.00 95.56 89 LEU A C 1
ATOM 696 O O . LEU A 1 89 ? -12.610 -1.452 -0.205 1.00 95.56 89 LEU A O 1
ATOM 700 N N . HIS A 1 90 ? -12.094 -0.710 -2.275 1.00 95.44 90 HIS A N 1
ATOM 701 C CA . HIS A 1 90 ? -13.424 -0.830 -2.904 1.00 95.44 90 HIS A CA 1
ATOM 702 C C . HIS A 1 90 ? -14.564 -0.054 -2.224 1.00 95.44 90 HIS A C 1
ATOM 704 O O . HIS A 1 90 ? -15.698 -0.044 -2.697 1.00 95.44 90 HIS A O 1
ATOM 710 N N . ASN A 1 91 ? -14.275 0.614 -1.112 1.00 90.62 91 ASN A N 1
ATOM 711 C CA . ASN A 1 91 ? -15.183 1.382 -0.277 1.00 90.62 91 ASN A CA 1
ATOM 712 C C . ASN A 1 91 ? -14.451 2.634 0.213 1.00 90.62 91 ASN A C 1
ATOM 714 O O . ASN A 1 91 ? -13.231 2.745 0.088 1.00 90.62 91 ASN A O 1
ATOM 718 N N . LEU A 1 92 ? -15.185 3.559 0.831 1.00 89.81 92 LEU A N 1
ATOM 719 C CA . LEU A 1 92 ? -14.620 4.771 1.425 1.00 89.81 92 LEU A CA 1
ATOM 720 C C . LEU A 1 92 ? -14.599 4.671 2.965 1.00 89.81 92 LEU A C 1
ATOM 722 O O . LEU A 1 92 ? -15.413 5.327 3.621 1.00 89.81 92 LEU A O 1
ATOM 726 N N . PRO A 1 93 ? -13.744 3.820 3.573 1.00 87.69 93 PRO A N 1
ATOM 727 C CA . PRO A 1 93 ? -13.682 3.707 5.021 1.00 87.69 93 PRO A CA 1
ATOM 728 C C . PRO A 1 93 ? -12.973 4.914 5.640 1.00 87.69 93 PRO A C 1
ATOM 730 O O . PRO A 1 93 ? -12.088 5.528 5.042 1.00 87.69 93 PRO A O 1
ATOM 733 N N . LEU A 1 94 ? -13.302 5.201 6.899 1.00 88.31 94 LEU A N 1
ATOM 734 C CA . LEU A 1 94 ? -12.432 6.004 7.749 1.00 88.31 94 LEU A CA 1
ATOM 735 C C . LEU A 1 94 ? -11.198 5.164 8.110 1.00 88.31 94 LEU A C 1
ATOM 737 O O . LEU A 1 94 ? -11.326 4.131 8.767 1.00 88.31 94 LEU A O 1
ATOM 741 N N . VAL A 1 95 ? -10.011 5.613 7.702 1.00 89.56 95 VAL A N 1
ATOM 742 C CA . VAL A 1 95 ? -8.743 4.953 8.042 1.00 89.56 95 VAL A CA 1
ATOM 743 C C . VAL A 1 95 ? -8.157 5.595 9.297 1.00 89.56 95 VAL A C 1
ATOM 745 O O . VAL A 1 95 ? -7.872 6.791 9.316 1.00 89.56 95 VAL A O 1
ATOM 748 N N . VAL A 1 96 ? -7.966 4.791 10.344 1.00 87.38 96 VAL A N 1
ATOM 749 C CA . VAL A 1 96 ? -7.306 5.192 11.595 1.00 87.38 96 VAL A CA 1
ATOM 750 C C . VAL A 1 96 ? -6.144 4.25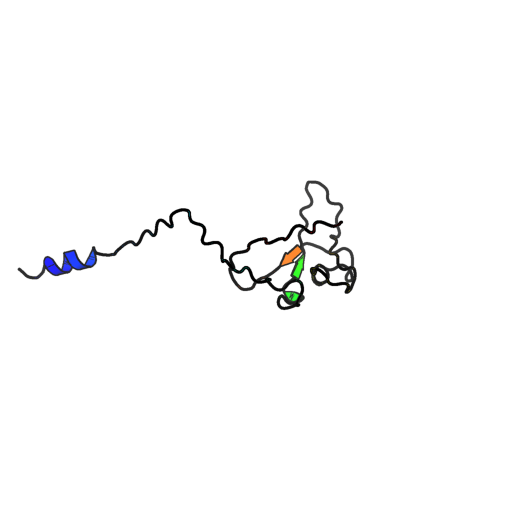1 11.893 1.00 87.38 96 VAL A C 1
ATOM 752 O O . VAL A 1 96 ? -6.262 3.039 11.715 1.00 87.38 96 VAL A O 1
ATOM 755 N N . LEU A 1 97 ? -5.018 4.799 12.352 1.00 84.56 97 LEU A N 1
ATOM 756 C CA . LEU A 1 97 ? -3.880 4.007 12.812 1.00 84.56 97 LEU A CA 1
ATOM 757 C C . LEU A 1 97 ? -4.004 3.776 14.321 1.00 84.56 97 LEU A C 1
ATOM 759 O O . LEU A 1 97 ? -4.052 4.732 15.092 1.00 84.56 97 LEU A O 1
ATOM 763 N N . ALA A 1 98 ? -4.032 2.510 14.732 1.00 82.12 98 ALA A N 1
ATOM 764 C CA . ALA A 1 98 ? -4.011 2.104 16.133 1.00 82.12 98 ALA A CA 1
ATOM 765 C C . ALA A 1 98 ? -2.756 1.266 16.399 1.00 82.12 98 ALA A C 1
ATOM 767 O O . ALA A 1 98 ? -2.429 0.367 15.626 1.00 82.12 98 ALA A O 1
ATOM 768 N N . GLY A 1 99 ? -2.056 1.553 17.494 1.00 75.25 99 GLY A N 1
ATOM 769 C CA . GLY A 1 99 ? -0.849 0.838 17.890 1.00 75.25 99 GLY A CA 1
ATOM 770 C C . GLY A 1 99 ? -0.768 0.713 19.403 1.00 75.25 99 GLY A C 1
ATOM 771 O O . GLY A 1 99 ? -1.211 1.599 20.130 1.00 75.25 99 GLY A O 1
ATOM 772 N N . ASN A 1 100 ? -0.187 -0.389 19.864 1.00 76.06 100 ASN A N 1
ATOM 773 C CA . ASN A 1 100 ? 0.184 -0.577 21.258 1.00 76.06 100 ASN A CA 1
ATOM 774 C C . ASN A 1 100 ? 1.708 -0.514 21.329 1.00 76.06 100 ASN A C 1
ATOM 776 O O . ASN A 1 100 ? 2.384 -1.219 20.578 1.00 76.06 100 ASN A O 1
ATOM 780 N N . PHE A 1 101 ? 2.258 0.314 22.214 1.00 75.19 101 PHE A N 1
ATOM 781 C CA . PHE A 1 101 ? 3.691 0.280 22.476 1.00 75.19 101 PHE A CA 1
ATOM 782 C C . PHE A 1 101 ? 4.027 -1.045 23.163 1.00 75.19 101 PHE A C 1
ATOM 784 O O . PHE A 1 101 ? 3.528 -1.329 24.253 1.00 75.19 101 PHE A O 1
ATOM 791 N N . ARG A 1 102 ? 4.854 -1.870 22.514 1.00 65.94 102 ARG A N 1
ATOM 792 C CA . ARG A 1 102 ? 5.497 -3.006 23.174 1.00 65.94 102 ARG A CA 1
ATOM 793 C C . ARG A 1 102 ? 6.624 -2.446 24.030 1.00 65.94 102 ARG A C 1
ATOM 795 O O . ARG A 1 102 ? 7.560 -1.847 23.509 1.00 65.94 102 ARG A O 1
ATOM 802 N N . GLN A 1 103 ? 6.485 -2.572 25.343 1.00 59.66 103 GLN A N 1
ATOM 803 C CA . GLN A 1 103 ? 7.546 -2.250 26.284 1.00 59.66 103 GLN A CA 1
ATOM 804 C C . GLN A 1 103 ? 8.347 -3.536 26.480 1.00 59.66 103 GLN A C 1
ATOM 806 O O . GLN A 1 103 ? 8.056 -4.333 27.370 1.00 59.66 103 GLN A O 1
ATOM 811 N N . ASP A 1 104 ? 9.267 -3.798 25.555 1.00 68.19 104 ASP A N 1
ATOM 812 C CA . ASP A 1 104 ? 10.135 -4.969 25.648 1.00 68.19 104 ASP A CA 1
ATOM 813 C C . ASP A 1 104 ? 11.084 -4.768 26.850 1.00 68.19 104 ASP A C 1
ATOM 815 O O . ASP A 1 104 ? 11.692 -3.704 26.996 1.00 68.19 104 ASP A O 1
ATOM 819 N N . SER A 1 105 ? 11.093 -5.752 27.760 1.00 53.78 105 SER A N 1
ATOM 820 C CA . SER A 1 105 ? 11.847 -5.776 29.031 1.00 53.78 105 SER A CA 1
ATOM 821 C C . SER A 1 105 ? 13.219 -6.410 28.861 1.00 53.78 105 SER A C 1
ATOM 823 O O . SER A 1 105 ? 13.291 -7.408 28.109 1.00 53.78 105 SER A O 1
#

InterPro domains:
  IPR000421 Coagulation factor 5/8, C-terminal domain [PS50022] (28-89)
  IPR008979 Galactose-binding-like domain superfamily [SSF49785] (31-93)

Radius of gyration: 24.37 Å; chains: 1; bounding box: 74×48×39 Å

Secondary structure (DSSP, 8-state):
--HHHHHHHSS----------S-----SS----STTTS-S-GGGEEES--SSGGG-GGG--TT--STTSS---SS---TT----EEE--SS-PPP----------

Sequence (105 aa):
MFRCFFLLALLSGCAKCAVIPGELYMPSRASALGMHDRTIRDEDITGSSQWYKSIGPQYSRLQHEEGSSVWCPVGLLQPEDVQFPQIDLHNLPLVVLAGNFRQDS

Foldseek 3Di:
DPVVVVVVVVVPPPPCPVPVPPPPPDPPDDDDLALAVCPQPLVQKAKPAACDPLQGRSLCGPPDPGRPVHGDGNDDPDPPDDIDIGGHSVDDDDDDDDDDDDPDD

Organism: Xenopus laevis (NCBI:txid8355)

pLDDT: mean 77.84, std 16.93, range [43.59, 97.69]